Protein AF-A0A5C6T1H7-F1 (afdb_monomer_lite)

Organism: Fusarium oxysporum f. sp. cubense (NCBI:txid61366)

pLDDT: mean 72.17, std 20.38, range [35.38, 97.31]

Foldseek 3Di:
DDDDPDDDDDDPDDPADPQLVVCVVVVHHSPDDDPPDDPDDPDPDDDDPPVQPPVLVVQLVVLVVLLVDVVSLVVVCVVVVHDSVVSNVVSVCSNVVVPDPPVVPVVPPPPPPPPDDPDPDD

InterPro domains:
  IPR060371 TAM12 [PF28428] (52-98)

Sequence (122 aa):
MSSSTQHHQPNRSSGWTEEMRDRQARGKNPYSEESDVSDGEPRRLGPRPVFETHVERERRGEAMYILDNHAALMAHAQATGDSIAGQRLRFMRQLCGFEDKHDDTSTARSKQSRRVSDKISR

Secondary structure (DSSP, 8-state):
-----------SS-S--HHHHHHHHTT--TT--------------SS------HHHHHHHHHHHHHHH-HHHHHHHHHHHT--HHHHHHHHHHHHHT---TTTTSGGGSTTSSS-S-S----

Radius of gyration: 30.32 Å; chains: 1; bounding box: 70×34×102 Å

Structure (mmCIF, N/CA/C/O backbone):
data_AF-A0A5C6T1H7-F1
#
_entry.id   AF-A0A5C6T1H7-F1
#
loop_
_atom_site.group_PDB
_atom_site.id
_atom_site.type_symbol
_atom_site.label_atom_id
_atom_site.label_alt_id
_atom_site.label_comp_id
_atom_site.label_asym_id
_atom_site.label_entity_id
_atom_site.label_seq_id
_atom_site.pdbx_PDB_ins_code
_atom_site.Cartn_x
_atom_site.Cartn_y
_atom_site.Cartn_z
_atom_site.occupancy
_atom_site.B_iso_or_equiv
_atom_site.auth_seq_id
_atom_site.auth_comp_id
_atom_site.auth_asym_id
_atom_site.auth_atom_id
_atom_site.pdbx_PDB_model_num
ATOM 1 N N . MET A 1 1 ? 16.109 -5.128 -61.381 1.00 38.06 1 MET A N 1
ATOM 2 C CA . MET A 1 1 ? 17.115 -4.325 -60.654 1.00 38.06 1 MET A CA 1
ATOM 3 C C . MET A 1 1 ? 17.531 -5.164 -59.462 1.00 38.06 1 MET A C 1
ATOM 5 O O . MET A 1 1 ? 16.820 -5.190 -58.469 1.00 38.06 1 MET A O 1
ATOM 9 N N . SER A 1 2 ? 18.560 -5.987 -59.649 1.00 35.38 2 SER A N 1
ATOM 10 C CA . SER A 1 2 ? 18.944 -7.038 -58.704 1.00 35.38 2 SER A CA 1
ATOM 11 C C . SER A 1 2 ? 20.014 -6.498 -57.762 1.00 35.38 2 SER A C 1
ATOM 13 O O . SER A 1 2 ? 21.045 -6.007 -58.216 1.00 35.38 2 SER A O 1
ATOM 15 N N . SER A 1 3 ? 19.731 -6.537 -56.464 1.00 40.56 3 SER A N 1
ATOM 16 C CA . SER A 1 3 ? 20.588 -6.043 -55.389 1.00 40.56 3 SER A CA 1
ATOM 17 C C . SER A 1 3 ? 21.836 -6.921 -55.270 1.00 40.56 3 SER A C 1
ATOM 19 O O . SER A 1 3 ? 21.750 -8.062 -54.825 1.00 40.56 3 SER A O 1
ATOM 21 N N . SER A 1 4 ? 22.993 -6.403 -55.686 1.00 37.62 4 SER A N 1
ATOM 22 C CA . SER A 1 4 ? 24.284 -7.077 -55.529 1.00 37.62 4 SER A CA 1
ATOM 23 C C . SER A 1 4 ? 24.671 -7.164 -54.053 1.00 37.62 4 SER A C 1
ATOM 25 O O . SER A 1 4 ? 25.120 -6.184 -53.459 1.00 37.62 4 SER A O 1
ATOM 27 N N . THR A 1 5 ? 24.532 -8.349 -53.466 1.00 49.94 5 THR A N 1
ATOM 28 C CA . THR A 1 5 ? 25.138 -8.715 -52.183 1.00 49.94 5 THR A CA 1
ATOM 29 C C . THR A 1 5 ? 26.651 -8.848 -52.370 1.00 49.94 5 THR A C 1
ATOM 31 O O . THR A 1 5 ? 27.146 -9.873 -52.839 1.00 49.94 5 THR A O 1
ATOM 34 N N . GLN A 1 6 ? 27.400 -7.788 -52.053 1.00 45.97 6 GLN A N 1
ATOM 35 C CA . GLN A 1 6 ? 28.861 -7.849 -52.006 1.00 45.97 6 GLN A CA 1
ATOM 36 C C . GLN A 1 6 ? 29.310 -8.589 -50.743 1.00 45.97 6 GLN A C 1
ATOM 38 O O . GLN A 1 6 ? 29.203 -8.078 -49.631 1.00 45.97 6 GLN A O 1
ATOM 43 N N . HIS A 1 7 ? 29.854 -9.787 -50.941 1.00 45.34 7 HIS A N 1
ATOM 44 C CA . HIS A 1 7 ? 30.640 -10.505 -49.947 1.00 45.34 7 HIS A CA 1
ATOM 45 C C . HIS A 1 7 ? 31.958 -9.749 -49.703 1.00 45.34 7 HIS A C 1
ATOM 47 O O . HIS A 1 7 ? 32.830 -9.716 -50.572 1.00 45.34 7 HIS A O 1
ATOM 53 N N . HIS A 1 8 ? 32.095 -9.117 -48.536 1.00 45.66 8 HIS A N 1
ATOM 54 C CA . HIS A 1 8 ? 33.321 -8.434 -48.117 1.00 45.66 8 HIS A CA 1
ATOM 55 C C . HIS A 1 8 ? 34.320 -9.447 -47.537 1.00 45.66 8 HIS A C 1
ATOM 57 O O . HIS A 1 8 ? 34.030 -10.135 -46.559 1.00 45.66 8 HIS A O 1
ATOM 63 N N . GLN A 1 9 ? 35.502 -9.541 -48.151 1.00 49.47 9 GLN A N 1
ATOM 64 C CA . GLN A 1 9 ? 36.636 -10.306 -47.627 1.00 49.47 9 GLN A CA 1
ATOM 65 C C . GLN A 1 9 ? 37.243 -9.609 -46.390 1.00 49.47 9 GLN A C 1
ATOM 67 O O . GLN A 1 9 ? 37.304 -8.377 -46.360 1.00 49.47 9 GLN A O 1
ATOM 72 N N . PRO A 1 10 ? 37.733 -10.356 -45.379 1.00 49.91 10 PRO A N 1
ATOM 73 C CA . PRO A 1 10 ? 38.218 -9.772 -44.134 1.00 49.91 10 PRO A CA 1
ATOM 74 C C . PRO A 1 10 ? 39.654 -9.252 -44.292 1.00 49.91 10 PRO A C 1
ATOM 76 O O . PRO A 1 10 ? 40.613 -10.020 -44.395 1.00 49.91 10 PRO A O 1
ATOM 79 N N . ASN A 1 11 ? 39.807 -7.927 -44.278 1.00 50.81 11 ASN A N 1
ATOM 80 C CA . ASN A 1 11 ? 41.101 -7.276 -44.099 1.00 50.81 11 ASN A CA 1
ATOM 81 C C . ASN A 1 11 ? 41.537 -7.402 -42.627 1.00 50.81 11 ASN A C 1
ATOM 83 O O . ASN A 1 11 ? 40.752 -7.170 -41.708 1.00 50.81 11 ASN A O 1
ATOM 87 N N . ARG A 1 12 ? 42.790 -7.807 -42.411 1.00 53.44 12 ARG A N 1
ATOM 88 C CA . ARG A 1 12 ? 43.391 -8.168 -41.119 1.00 53.44 12 ARG A CA 1
ATOM 89 C C . ARG A 1 12 ? 43.688 -6.943 -40.240 1.00 53.44 12 ARG A C 1
ATOM 91 O O . ARG A 1 12 ? 44.846 -6.657 -39.941 1.00 53.44 12 ARG A O 1
ATOM 98 N N . SER A 1 13 ? 42.654 -6.263 -39.761 1.00 56.81 13 SER A N 1
ATOM 99 C CA . SER A 1 13 ? 42.751 -5.320 -38.643 1.00 56.81 13 SER A CA 1
ATOM 100 C C . SER A 1 13 ? 41.543 -5.485 -37.722 1.00 56.81 13 SER A C 1
ATOM 102 O O . SER A 1 13 ? 40.425 -5.115 -38.056 1.00 56.81 13 SER A O 1
ATOM 104 N N . SER A 1 14 ? 41.806 -6.048 -36.537 1.00 59.00 14 SER A N 1
ATOM 105 C CA . SER A 1 14 ? 40.858 -6.405 -35.466 1.00 59.00 14 SER A CA 1
ATOM 106 C C . SER A 1 14 ? 39.833 -7.479 -35.854 1.00 59.00 14 SER A C 1
ATOM 108 O O . SER A 1 14 ? 38.974 -7.266 -36.696 1.00 59.00 14 SER A O 1
ATOM 110 N N . GLY A 1 15 ? 39.916 -8.656 -35.225 1.00 67.94 15 GLY A N 1
ATOM 111 C CA . GLY A 1 15 ? 39.034 -9.811 -35.460 1.00 67.94 15 GLY A CA 1
ATOM 112 C C . GLY A 1 15 ? 37.591 -9.625 -34.979 1.00 67.94 15 GLY A C 1
ATOM 113 O O . GLY A 1 15 ? 37.023 -10.547 -34.405 1.00 67.94 15 GLY A O 1
ATOM 114 N N . TRP A 1 16 ? 37.025 -8.430 -35.151 1.00 70.88 16 TRP A N 1
ATOM 115 C CA . TRP A 1 16 ? 35.665 -8.077 -34.769 1.00 70.88 16 TRP A CA 1
ATOM 116 C C . TRP A 1 16 ? 34.835 -7.757 -36.001 1.00 70.88 16 TRP A C 1
ATOM 118 O O . TRP A 1 16 ? 35.063 -6.754 -36.678 1.00 70.88 16 TRP A O 1
ATOM 128 N N . THR A 1 17 ? 33.841 -8.602 -36.261 1.00 82.19 17 THR A N 1
ATOM 129 C CA . THR A 1 17 ? 32.840 -8.331 -37.291 1.00 82.19 17 THR A CA 1
ATOM 130 C C . THR A 1 17 ? 31.872 -7.242 -36.816 1.00 82.19 17 THR A C 1
ATOM 132 O O . THR A 1 17 ? 31.711 -6.986 -35.619 1.00 82.19 17 THR A O 1
ATOM 135 N N . GLU A 1 18 ? 31.212 -6.566 -37.755 1.00 81.38 18 GLU A N 1
ATOM 136 C CA . GLU A 1 18 ? 30.178 -5.570 -37.442 1.00 81.38 18 GLU A CA 1
ATOM 137 C C . GLU A 1 18 ? 29.034 -6.181 -36.618 1.00 81.38 18 GLU A C 1
ATOM 139 O O . GLU A 1 18 ? 28.530 -5.572 -35.676 1.00 81.38 18 GLU A O 1
ATOM 144 N N . GLU A 1 19 ? 28.721 -7.444 -36.891 1.00 81.38 19 GLU A N 1
ATOM 145 C CA . GLU A 1 19 ? 27.754 -8.227 -36.136 1.00 81.38 19 GLU A CA 1
ATOM 146 C C . GLU A 1 19 ? 28.192 -8.468 -34.680 1.00 81.38 19 GLU A C 1
ATOM 148 O O . GLU A 1 19 ? 27.392 -8.322 -33.757 1.00 81.38 19 GLU A O 1
ATOM 153 N N . MET A 1 20 ? 29.475 -8.761 -34.437 1.00 88.50 20 MET A N 1
ATOM 154 C CA . MET A 1 20 ? 30.036 -8.899 -33.084 1.00 88.50 20 MET A CA 1
ATOM 155 C C . MET A 1 20 ? 29.913 -7.602 -32.272 1.00 88.50 20 MET A C 1
ATOM 157 O O . MET A 1 20 ? 29.615 -7.645 -31.074 1.00 88.50 20 MET A O 1
ATOM 161 N N . ARG A 1 21 ? 30.096 -6.446 -32.926 1.00 88.38 21 ARG A N 1
ATOM 162 C CA . ARG A 1 21 ? 29.950 -5.120 -32.305 1.00 88.38 21 ARG A CA 1
ATOM 163 C C . ARG A 1 21 ? 28.494 -4.821 -31.942 1.00 88.38 21 ARG A C 1
ATOM 165 O O . ARG A 1 21 ? 28.224 -4.360 -30.834 1.00 88.38 21 ARG A O 1
ATOM 172 N N . ASP A 1 22 ? 27.558 -5.111 -32.844 1.00 85.50 22 ASP A N 1
ATOM 173 C CA . ASP A 1 22 ? 26.122 -4.929 -32.594 1.00 85.50 22 ASP A CA 1
ATOM 174 C C . ASP A 1 22 ? 25.609 -5.867 -31.484 1.00 85.50 22 ASP A C 1
ATOM 176 O O . ASP A 1 22 ? 24.842 -5.456 -30.608 1.00 85.50 22 ASP A O 1
ATOM 180 N N . ARG A 1 23 ? 26.115 -7.107 -31.433 1.00 86.19 23 ARG A N 1
ATOM 181 C CA . ARG A 1 23 ? 25.848 -8.048 -30.332 1.00 86.19 23 ARG A CA 1
ATOM 182 C C . ARG A 1 23 ? 26.288 -7.472 -28.990 1.00 86.19 23 ARG A C 1
ATOM 184 O O . ARG A 1 23 ? 25.482 -7.459 -28.062 1.00 86.19 23 ARG A O 1
ATOM 191 N N . GLN A 1 24 ? 27.501 -6.927 -28.898 1.00 88.12 24 GLN A N 1
ATOM 192 C CA . GLN A 1 24 ? 27.975 -6.277 -27.674 1.00 88.12 24 GLN A CA 1
ATOM 193 C C . GLN A 1 24 ? 27.094 -5.083 -27.274 1.00 88.12 24 GLN A C 1
ATOM 195 O O . GLN A 1 24 ? 26.742 -4.956 -26.102 1.00 88.12 24 GLN A O 1
ATOM 200 N N . ALA A 1 25 ? 26.701 -4.235 -28.231 1.00 87.25 25 ALA A N 1
ATOM 201 C CA . ALA A 1 25 ? 25.832 -3.081 -27.975 1.00 87.25 25 ALA A CA 1
ATOM 202 C C . ALA A 1 25 ? 24.457 -3.491 -27.418 1.00 87.25 25 ALA A C 1
ATOM 204 O O . ALA A 1 25 ? 23.853 -2.762 -26.633 1.00 87.25 25 ALA A O 1
ATOM 205 N N . ARG A 1 26 ? 23.984 -4.688 -27.782 1.00 87.06 26 ARG A N 1
ATOM 206 C CA . ARG A 1 26 ? 22.759 -5.307 -27.251 1.00 87.06 26 ARG A CA 1
ATOM 207 C C . ARG A 1 26 ? 22.984 -6.151 -25.989 1.00 87.06 26 ARG A C 1
ATOM 209 O O . ARG A 1 26 ? 22.048 -6.806 -25.538 1.00 87.06 26 ARG A O 1
ATOM 216 N N . GLY A 1 27 ? 24.199 -6.178 -25.437 1.00 86.50 27 GLY A N 1
ATOM 217 C CA . GLY A 1 27 ? 24.555 -6.983 -24.263 1.00 86.50 27 GLY A CA 1
ATOM 218 C C . GLY A 1 27 ? 24.652 -8.494 -24.524 1.00 86.50 27 GLY A C 1
ATOM 219 O O . GLY A 1 27 ? 24.574 -9.281 -23.585 1.00 86.50 27 GLY A O 1
ATOM 220 N N . LYS A 1 28 ? 24.800 -8.917 -25.786 1.00 83.06 28 LYS A N 1
ATOM 221 C CA . LYS A 1 28 ? 24.978 -10.320 -26.200 1.00 83.06 28 LYS A CA 1
ATOM 222 C C . LYS A 1 28 ? 26.462 -10.671 -26.335 1.00 83.06 28 LYS A C 1
ATOM 224 O O . LYS A 1 28 ? 27.297 -9.800 -26.568 1.00 83.06 28 LYS A O 1
ATOM 229 N N . ASN A 1 29 ? 26.787 -11.960 -26.229 1.00 83.81 29 ASN A N 1
ATOM 230 C CA . ASN A 1 29 ? 28.156 -12.443 -26.407 1.00 83.81 29 ASN A CA 1
ATOM 231 C C . ASN A 1 29 ? 28.610 -12.259 -27.874 1.00 83.81 29 ASN A C 1
ATOM 233 O O . ASN A 1 29 ? 27.992 -12.851 -28.764 1.00 83.81 29 ASN A O 1
ATOM 237 N N . PRO A 1 30 ? 29.682 -11.488 -28.142 1.00 84.25 30 PRO A N 1
ATOM 238 C CA . PRO 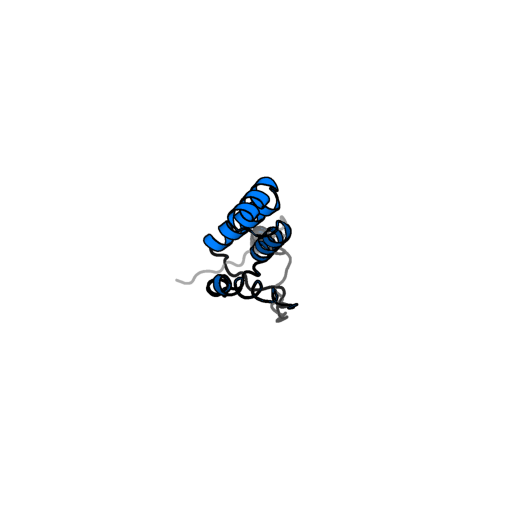A 1 30 ? 30.177 -11.248 -29.496 1.00 84.25 30 PRO A CA 1
ATOM 239 C C . PRO A 1 30 ? 30.544 -12.539 -30.241 1.00 84.25 30 PRO A C 1
ATOM 241 O O . PRO A 1 30 ? 30.189 -12.687 -31.404 1.00 84.25 30 PRO A O 1
ATOM 244 N N . TYR A 1 31 ? 31.172 -13.506 -29.566 1.00 79.31 31 TYR A N 1
ATOM 245 C CA . TYR A 1 31 ? 31.735 -14.718 -30.184 1.00 79.31 31 TYR A CA 1
ATOM 246 C C . TYR A 1 31 ? 30.759 -15.903 -30.269 1.00 79.31 31 TYR A C 1
ATOM 248 O O . TYR A 1 31 ? 31.181 -17.031 -30.500 1.00 79.31 31 TYR A O 1
ATOM 256 N N . SER A 1 32 ? 29.466 -15.689 -30.022 1.00 77.44 32 SER A N 1
ATOM 257 C CA . SER A 1 32 ? 28.490 -16.782 -30.046 1.00 77.44 32 SER A CA 1
ATOM 258 C C . SER A 1 32 ? 28.142 -17.167 -31.486 1.00 77.44 32 SER A C 1
ATOM 260 O O . SER A 1 32 ? 27.418 -16.434 -32.152 1.00 77.44 32 SER A O 1
ATOM 262 N N . GLU A 1 33 ? 28.614 -18.308 -31.975 1.00 62.88 33 GLU A N 1
ATOM 263 C CA . GLU A 1 33 ? 28.083 -18.904 -33.208 1.00 62.88 33 GLU A CA 1
ATOM 264 C C . GLU A 1 33 ? 26.688 -19.460 -32.897 1.00 62.88 33 GLU A C 1
ATOM 266 O O . GLU A 1 33 ? 26.484 -20.092 -31.857 1.00 62.88 33 GLU A O 1
ATOM 271 N N . GLU A 1 34 ? 25.692 -19.114 -33.708 1.00 60.97 34 GLU A N 1
ATOM 272 C CA . GLU A 1 34 ? 24.288 -19.427 -33.448 1.00 60.97 34 GLU A CA 1
ATOM 273 C C . GLU A 1 34 ? 24.036 -20.936 -33.289 1.00 60.97 34 GLU A C 1
ATOM 275 O O . GLU A 1 34 ? 23.862 -21.680 -34.247 1.00 60.97 34 GLU A O 1
ATOM 280 N N . SER A 1 35 ? 23.965 -21.394 -32.041 1.00 48.31 35 SER A N 1
ATOM 281 C CA . SER A 1 35 ? 23.314 -22.649 -31.676 1.00 48.31 35 SER A CA 1
ATOM 282 C C . SER A 1 35 ? 21.915 -22.312 -31.177 1.00 48.31 35 SER A C 1
ATOM 284 O O . SER A 1 35 ? 21.653 -22.174 -29.984 1.00 48.31 35 SER A O 1
ATOM 286 N N . ASP A 1 36 ? 21.011 -22.142 -32.138 1.00 57.12 36 ASP A N 1
ATOM 287 C CA . ASP A 1 36 ? 19.566 -22.136 -31.930 1.00 57.12 36 ASP A CA 1
ATOM 288 C C . ASP A 1 36 ? 19.086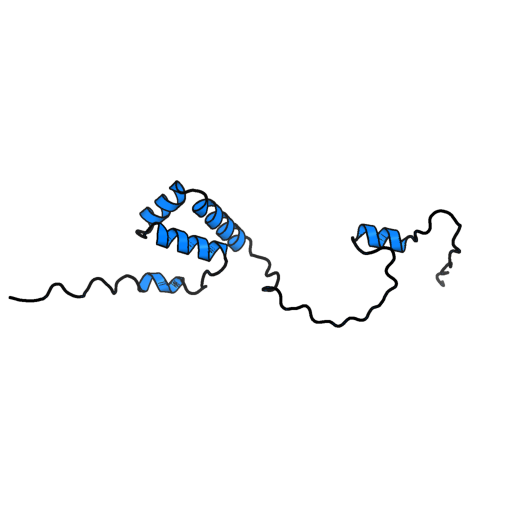 -23.558 -31.590 1.00 57.12 36 ASP A C 1
ATOM 290 O O . ASP A 1 36 ? 18.478 -24.235 -32.409 1.00 57.12 36 ASP A O 1
ATOM 294 N N . VAL A 1 37 ? 19.453 -24.058 -30.405 1.00 54.16 37 VAL A N 1
ATOM 295 C CA . VAL A 1 37 ? 18.849 -25.242 -29.773 1.00 54.16 37 VAL A CA 1
ATOM 296 C C . VAL A 1 37 ? 19.140 -25.242 -28.273 1.00 54.16 37 VAL A C 1
ATOM 298 O O . VAL A 1 37 ? 20.105 -25.822 -27.783 1.00 54.16 37 VAL A O 1
ATOM 301 N N . SER A 1 38 ? 18.236 -24.631 -27.520 1.00 46.56 38 SER A N 1
ATOM 302 C CA . SER A 1 38 ? 17.773 -25.224 -26.268 1.00 46.56 38 SER A CA 1
ATOM 303 C C . SER A 1 38 ? 16.378 -24.684 -25.993 1.00 46.56 38 SER A C 1
ATOM 305 O O . SER A 1 38 ? 16.201 -23.723 -25.245 1.00 46.56 38 SER A O 1
ATOM 307 N N . ASP A 1 39 ? 15.394 -25.348 -26.601 1.00 52.19 39 ASP A N 1
ATOM 308 C CA . ASP A 1 39 ? 14.053 -25.531 -26.045 1.00 52.19 39 ASP A CA 1
ATOM 309 C C . ASP A 1 39 ? 14.193 -26.144 -24.642 1.00 52.19 39 ASP A C 1
ATOM 311 O O . ASP A 1 39 ? 14.166 -27.352 -24.427 1.00 52.19 39 ASP A O 1
ATOM 315 N N . GLY A 1 40 ? 14.526 -25.287 -23.686 1.00 46.28 40 GLY A N 1
ATOM 316 C CA . GLY A 1 40 ? 14.787 -25.635 -22.305 1.00 46.28 40 GLY A CA 1
ATOM 317 C C . GLY A 1 40 ? 13.983 -24.685 -21.454 1.00 46.28 40 GLY A C 1
ATOM 318 O O . GLY A 1 40 ? 14.535 -23.700 -20.972 1.00 46.28 40 GLY A O 1
ATOM 319 N N . GLU A 1 41 ? 12.680 -24.969 -21.370 1.00 48.75 41 GLU A N 1
ATOM 320 C CA . GLU A 1 41 ? 11.720 -24.516 -20.357 1.00 48.75 41 GLU A CA 1
ATOM 321 C C . GLU A 1 41 ? 12.239 -23.377 -19.461 1.00 48.75 41 GLU A C 1
ATOM 323 O O . GLU A 1 41 ? 13.091 -23.621 -18.589 1.00 48.75 41 GLU A O 1
ATOM 328 N N . PRO A 1 42 ? 11.704 -22.143 -19.563 1.00 42.97 42 PRO A N 1
ATOM 329 C CA . PRO A 1 42 ? 11.913 -21.187 -18.500 1.00 42.97 42 PRO A CA 1
ATOM 330 C C . PRO A 1 42 ? 11.227 -21.762 -17.263 1.00 42.97 42 PRO A C 1
ATOM 332 O O . PRO A 1 42 ? 10.006 -21.694 -17.107 1.00 42.97 42 PRO A O 1
ATOM 335 N N . ARG A 1 43 ? 12.050 -22.343 -16.380 1.00 54.97 43 ARG A N 1
ATOM 336 C CA . ARG A 1 43 ? 11.759 -22.583 -14.967 1.00 54.97 43 ARG A CA 1
ATOM 337 C C . ARG A 1 43 ? 10.795 -21.491 -14.526 1.00 54.97 43 ARG A C 1
ATOM 339 O O . ARG A 1 43 ? 11.136 -20.315 -14.640 1.00 54.97 43 ARG A O 1
ATOM 346 N N . ARG A 1 44 ? 9.592 -21.861 -14.079 1.00 55.22 44 ARG A N 1
ATOM 347 C CA . ARG A 1 44 ? 8.599 -20.914 -13.554 1.00 55.22 44 ARG A CA 1
ATOM 348 C C . ARG A 1 44 ? 9.130 -20.258 -12.277 1.00 55.22 44 ARG A C 1
ATOM 350 O O . ARG A 1 44 ? 8.739 -20.612 -11.171 1.00 55.22 44 ARG A O 1
ATOM 357 N N . LEU A 1 45 ? 10.054 -19.323 -12.433 1.00 56.62 45 LEU A N 1
ATOM 358 C CA . LEU A 1 45 ? 10.543 -18.441 -11.394 1.00 56.62 45 LEU A CA 1
ATOM 359 C C . LEU A 1 45 ? 9.710 -17.167 -11.485 1.00 56.62 45 LEU A C 1
ATOM 361 O O . LEU A 1 45 ? 10.013 -16.253 -12.243 1.00 56.62 45 LEU A O 1
ATOM 365 N N . GLY A 1 46 ? 8.633 -17.152 -10.707 1.00 58.00 46 GLY A N 1
ATOM 366 C CA . GLY A 1 46 ? 7.877 -15.945 -10.403 1.00 58.00 46 GLY A CA 1
ATOM 367 C C . GLY A 1 46 ? 6.616 -15.728 -11.247 1.00 58.00 46 GLY A C 1
ATOM 368 O O . GLY A 1 46 ? 6.499 -16.233 -12.368 1.00 58.00 46 GLY A O 1
ATOM 369 N N . PRO A 1 47 ? 5.637 -14.979 -10.703 1.00 59.53 47 PRO A N 1
ATOM 370 C CA . PRO A 1 47 ? 4.522 -14.472 -11.488 1.00 59.53 47 PRO A CA 1
ATOM 371 C C . PRO A 1 47 ? 5.074 -13.694 -12.685 1.00 59.53 47 PRO A C 1
ATOM 373 O O . PRO A 1 47 ? 6.123 -13.059 -12.583 1.00 59.53 47 PRO A O 1
ATOM 376 N N . ARG A 1 48 ? 4.364 -13.750 -13.818 1.00 55.69 48 ARG A N 1
ATOM 377 C CA . ARG A 1 48 ? 4.643 -12.950 -15.024 1.00 55.69 48 ARG A CA 1
ATOM 378 C C . ARG A 1 48 ? 5.004 -11.506 -14.629 1.00 55.69 48 ARG A C 1
ATOM 380 O O . ARG A 1 48 ? 4.488 -11.052 -13.608 1.00 55.69 48 ARG A O 1
ATOM 387 N N . PRO A 1 49 ? 5.784 -10.753 -15.429 1.00 55.28 49 PRO A N 1
ATOM 388 C CA . PRO A 1 49 ? 5.833 -9.301 -15.303 1.00 55.28 49 PRO A CA 1
ATOM 389 C C . PRO A 1 49 ? 4.435 -8.762 -15.632 1.00 55.28 49 PRO A C 1
ATOM 391 O O . PRO A 1 49 ? 4.140 -8.330 -16.743 1.00 55.28 49 PRO A O 1
ATOM 394 N N . VAL A 1 50 ? 3.520 -8.886 -14.675 1.00 60.03 50 VAL A N 1
ATOM 395 C CA . VAL A 1 50 ? 2.296 -8.120 -14.625 1.00 60.03 50 VAL A CA 1
ATOM 396 C C . VAL A 1 50 ? 2.836 -6.720 -14.452 1.00 60.03 50 VAL A C 1
ATOM 398 O O . VAL A 1 50 ? 3.457 -6.426 -13.431 1.00 60.03 50 VAL A O 1
ATOM 401 N N . PHE A 1 51 ? 2.732 -5.909 -15.502 1.00 58.53 51 PHE A N 1
ATOM 402 C CA . PHE A 1 51 ? 2.953 -4.483 -15.370 1.00 58.53 51 PHE A CA 1
ATOM 403 C C . PHE A 1 51 ? 2.095 -4.035 -14.198 1.00 58.53 51 PHE A C 1
ATOM 405 O O . PHE A 1 51 ? 0.870 -4.024 -14.292 1.00 58.53 51 PHE A O 1
ATOM 412 N N . GLU A 1 52 ? 2.754 -3.763 -13.077 1.00 71.75 52 GLU A N 1
ATOM 413 C CA . GLU A 1 52 ? 2.109 -3.185 -11.921 1.00 71.75 52 GLU A CA 1
ATOM 414 C C . GLU A 1 52 ? 1.462 -1.891 -12.401 1.00 71.75 52 GLU A C 1
ATOM 416 O O . GLU A 1 52 ? 2.121 -1.031 -13.011 1.00 71.75 52 GLU A O 1
ATOM 421 N N . THR A 1 53 ? 0.154 -1.787 -12.191 1.00 86.31 53 THR A N 1
ATOM 422 C CA . THR A 1 53 ? -0.568 -0.563 -12.515 1.00 86.31 53 THR A CA 1
ATOM 423 C C . THR A 1 53 ? 0.029 0.587 -11.705 1.00 86.31 53 THR A C 1
ATOM 425 O O . THR A 1 53 ? 0.589 0.387 -10.628 1.00 86.31 53 THR A O 1
ATOM 428 N N . HIS A 1 54 ? -0.077 1.819 -12.205 1.00 85.44 54 HIS A N 1
ATOM 429 C CA . HIS A 1 54 ? 0.409 2.991 -11.467 1.00 85.44 54 HIS A CA 1
ATOM 430 C C . HIS A 1 54 ? -0.117 3.020 -10.023 1.00 85.44 54 HIS A C 1
ATOM 432 O O . HIS A 1 54 ? 0.639 3.260 -9.090 1.00 85.44 54 HIS A O 1
ATOM 438 N N . VAL A 1 55 ? -1.394 2.674 -9.857 1.00 87.25 55 VAL A N 1
ATOM 439 C CA . VAL A 1 55 ? -2.086 2.623 -8.567 1.00 87.25 55 VAL A CA 1
ATOM 440 C C . VAL A 1 55 ? -1.485 1.572 -7.634 1.00 87.25 55 VAL A C 1
ATOM 442 O O . VAL A 1 55 ? -1.297 1.838 -6.451 1.00 87.25 55 VAL A O 1
ATOM 445 N N . GLU A 1 56 ? -1.170 0.378 -8.138 1.00 86.81 56 GLU A N 1
ATOM 446 C CA . GLU A 1 56 ? -0.525 -0.666 -7.331 1.00 86.81 56 GLU A CA 1
ATOM 447 C C . GLU A 1 56 ? 0.880 -0.231 -6.889 1.00 86.81 56 GLU A C 1
ATOM 449 O O . GLU A 1 56 ? 1.228 -0.403 -5.720 1.00 86.81 56 GLU A O 1
ATOM 454 N N . ARG A 1 57 ? 1.634 0.439 -7.774 1.00 87.38 57 ARG A N 1
ATOM 455 C CA . ARG A 1 57 ? 2.968 0.972 -7.454 1.00 87.38 57 ARG A CA 1
ATOM 456 C C . ARG A 1 57 ? 2.913 2.047 -6.378 1.00 87.38 57 ARG A C 1
ATOM 458 O O . ARG A 1 57 ? 3.713 2.014 -5.445 1.00 87.38 57 ARG A O 1
ATOM 465 N N . GLU A 1 58 ? 1.979 2.989 -6.491 1.00 91.69 58 GLU A N 1
ATOM 466 C CA . GLU A 1 58 ? 1.767 4.022 -5.471 1.00 91.69 58 GLU A CA 1
ATOM 467 C C . GLU A 1 58 ? 1.369 3.399 -4.135 1.00 91.69 58 GLU A C 1
ATOM 469 O O . GLU A 1 58 ? 1.957 3.719 -3.104 1.00 91.69 58 GLU A O 1
ATOM 474 N N . ARG A 1 59 ? 0.447 2.432 -4.164 1.00 91.19 59 ARG A N 1
ATOM 475 C CA . ARG A 1 59 ? 0.012 1.686 -2.980 1.00 91.19 59 ARG A CA 1
ATOM 476 C C . ARG A 1 59 ? 1.181 0.953 -2.312 1.00 91.19 59 ARG A C 1
ATOM 478 O O . ARG A 1 59 ? 1.277 0.928 -1.083 1.00 91.19 59 ARG A O 1
ATOM 485 N N . ARG A 1 60 ? 2.077 0.347 -3.093 1.00 91.12 60 ARG A N 1
ATOM 486 C CA . ARG A 1 60 ? 3.278 -0.320 -2.577 1.00 91.12 60 ARG A CA 1
ATOM 487 C C . ARG A 1 60 ? 4.273 0.683 -1.984 1.00 91.12 60 ARG A C 1
ATOM 489 O O . ARG A 1 60 ? 4.832 0.418 -0.921 1.00 91.12 60 ARG A O 1
ATOM 496 N N . GLY A 1 61 ? 4.460 1.829 -2.638 1.00 94.25 61 GLY A N 1
ATOM 497 C CA . GLY A 1 61 ? 5.307 2.919 -2.146 1.00 94.25 61 GLY A CA 1
ATOM 498 C C . GLY A 1 61 ? 4.806 3.506 -0.824 1.00 94.25 61 GLY A C 1
ATOM 499 O O . GLY A 1 61 ? 5.592 3.698 0.101 1.00 94.25 61 GLY A O 1
ATOM 500 N N . GLU A 1 62 ? 3.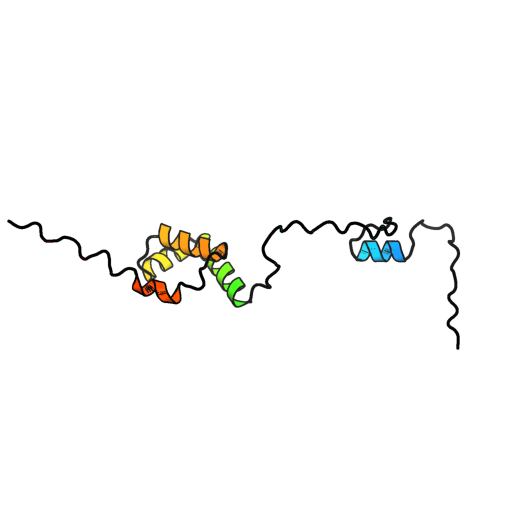494 3.705 -0.696 1.00 94.25 62 GLU A N 1
ATOM 501 C CA . GLU A 1 62 ? 2.856 4.132 0.552 1.00 94.25 62 GLU A CA 1
ATOM 502 C C . GLU A 1 62 ? 3.083 3.108 1.673 1.00 94.25 62 GLU A C 1
ATOM 504 O O . GLU A 1 62 ? 3.509 3.470 2.769 1.00 94.25 62 GLU A O 1
ATOM 509 N N . ALA A 1 63 ? 2.866 1.817 1.391 1.00 96.19 63 ALA A N 1
ATOM 510 C CA . ALA A 1 63 ? 3.094 0.757 2.371 1.00 96.19 63 ALA A CA 1
ATOM 511 C C . ALA A 1 63 ? 4.547 0.731 2.865 1.00 96.19 63 ALA A C 1
ATOM 513 O O . ALA A 1 63 ? 4.785 0.584 4.062 1.00 96.19 63 ALA A O 1
ATOM 514 N N . MET A 1 64 ? 5.513 0.911 1.960 1.00 95.94 64 MET A N 1
ATOM 515 C CA . MET A 1 64 ? 6.931 0.994 2.310 1.00 95.94 64 MET A CA 1
ATOM 516 C C . MET A 1 64 ? 7.214 2.200 3.213 1.00 95.94 64 MET A C 1
ATOM 518 O O . MET A 1 64 ? 7.795 2.039 4.283 1.00 95.94 64 MET A O 1
ATOM 522 N N . TYR A 1 65 ? 6.712 3.381 2.840 1.00 97.19 65 TYR A N 1
ATOM 523 C CA . TYR A 1 65 ? 6.865 4.596 3.640 1.00 97.19 65 TYR A CA 1
ATOM 524 C C . TYR A 1 65 ? 6.303 4.439 5.060 1.00 97.19 65 TYR A C 1
ATOM 526 O O . TYR A 1 65 ? 6.940 4.837 6.037 1.00 97.19 65 TYR A O 1
ATOM 534 N N . ILE A 1 66 ? 5.121 3.834 5.194 1.00 96.81 66 ILE A N 1
ATOM 535 C CA . ILE A 1 66 ? 4.480 3.653 6.500 1.00 96.81 66 ILE A CA 1
ATOM 536 C C . ILE A 1 66 ? 5.221 2.615 7.351 1.00 96.81 66 ILE A C 1
ATOM 538 O O . ILE A 1 66 ? 5.309 2.772 8.568 1.00 96.81 66 ILE A O 1
ATOM 542 N N . LEU A 1 67 ? 5.776 1.565 6.739 1.00 96.25 67 LEU A N 1
ATOM 543 C CA . LEU A 1 67 ? 6.579 0.572 7.455 1.00 96.25 67 LEU A CA 1
ATOM 544 C C . LEU A 1 67 ? 7.913 1.142 7.957 1.00 96.25 67 LEU A C 1
ATOM 546 O O . LEU A 1 67 ? 8.345 0.758 9.046 1.00 96.25 67 LEU A O 1
ATOM 550 N N . ASP A 1 68 ? 8.521 2.063 7.208 1.00 97.31 68 ASP A N 1
ATOM 551 C CA . ASP A 1 68 ? 9.780 2.719 7.580 1.00 97.31 68 ASP A CA 1
ATOM 552 C C . ASP A 1 68 ? 9.576 3.837 8.622 1.00 97.31 68 ASP A C 1
ATOM 554 O O . ASP A 1 68 ? 10.477 4.129 9.413 1.00 97.31 68 ASP A O 1
ATOM 558 N N . ASN A 1 69 ? 8.386 4.452 8.669 1.00 97.31 69 ASN A N 1
ATOM 559 C CA . ASN A 1 69 ? 8.065 5.538 9.595 1.00 97.31 69 ASN A CA 1
ATOM 560 C C . ASN A 1 69 ? 7.074 5.118 10.695 1.00 97.31 69 ASN A C 1
ATOM 562 O O . ASN A 1 69 ? 5.854 5.104 10.515 1.00 97.31 69 ASN A O 1
ATOM 566 N N . HIS A 1 70 ? 7.596 4.904 11.904 1.00 95.00 70 HIS A N 1
ATOM 567 C CA . HIS A 1 70 ? 6.793 4.544 13.075 1.00 95.00 70 HIS A CA 1
ATOM 568 C C . HIS A 1 70 ? 5.688 5.553 13.430 1.00 95.00 70 HIS A C 1
ATOM 570 O O . HIS A 1 70 ? 4.625 5.136 13.890 1.00 95.00 70 HIS A O 1
ATOM 576 N N . ALA A 1 71 ? 5.900 6.858 13.229 1.00 96.62 71 ALA A N 1
ATOM 577 C CA . ALA A 1 71 ? 4.879 7.865 13.526 1.00 96.62 71 ALA A CA 1
ATOM 578 C C . ALA A 1 71 ? 3.692 7.754 12.558 1.00 96.62 71 ALA A C 1
ATOM 580 O O . ALA A 1 71 ? 2.539 7.790 12.989 1.00 96.62 71 ALA A O 1
ATOM 581 N N . ALA A 1 72 ? 3.975 7.536 11.269 1.00 96.88 72 ALA A N 1
ATOM 582 C CA . ALA A 1 72 ? 2.946 7.278 10.266 1.00 96.88 72 ALA A CA 1
ATOM 583 C C . ALA A 1 72 ? 2.179 5.985 10.591 1.00 96.88 72 ALA A C 1
ATOM 585 O O . ALA A 1 72 ? 0.948 5.984 10.623 1.00 96.88 72 ALA A O 1
ATOM 586 N N . LEU A 1 73 ? 2.890 4.905 10.934 1.00 96.81 73 LEU A N 1
ATOM 587 C CA . LEU A 1 73 ? 2.270 3.633 11.313 1.00 96.81 73 LEU A CA 1
ATOM 588 C C . LEU A 1 73 ? 1.326 3.773 12.516 1.00 96.81 73 LEU A C 1
ATOM 590 O O . LEU A 1 73 ? 0.214 3.241 12.497 1.00 96.81 73 LEU A O 1
ATOM 594 N N . MET A 1 74 ? 1.751 4.502 13.552 1.00 96.25 74 MET A N 1
ATOM 595 C CA . MET A 1 74 ? 0.926 4.763 14.735 1.00 96.25 74 MET A CA 1
ATOM 596 C C . MET A 1 74 ? -0.299 5.617 14.410 1.00 96.25 74 MET A C 1
ATOM 598 O O . MET A 1 74 ? -1.383 5.305 14.900 1.00 96.25 74 MET A O 1
ATOM 602 N N . ALA A 1 75 ? -0.164 6.638 13.558 1.00 96.56 75 ALA A N 1
ATOM 603 C CA . ALA A 1 75 ? -1.299 7.445 13.112 1.00 96.56 75 ALA A CA 1
ATOM 604 C C . ALA A 1 75 ? -2.356 6.583 12.398 1.00 96.56 75 ALA A C 1
ATOM 606 O O . ALA A 1 75 ? -3.547 6.700 12.690 1.00 96.56 75 ALA A O 1
ATOM 607 N N . HIS A 1 76 ? -1.930 5.650 11.537 1.00 96.12 76 HIS A N 1
ATOM 608 C CA . HIS A 1 76 ? -2.840 4.698 10.892 1.00 96.12 76 HIS A CA 1
ATOM 609 C C . HIS A 1 76 ? -3.499 3.734 11.885 1.00 96.12 76 HIS A C 1
ATOM 611 O O . HIS A 1 76 ? -4.704 3.499 11.787 1.00 96.12 76 HIS A O 1
ATOM 617 N N . ALA A 1 77 ? -2.744 3.208 12.853 1.00 96.00 77 ALA A N 1
ATOM 618 C CA . ALA A 1 77 ? -3.286 2.341 13.901 1.00 96.00 77 ALA A CA 1
ATOM 619 C C . ALA A 1 77 ? -4.345 3.077 14.747 1.00 96.00 77 ALA A C 1
ATOM 621 O O . ALA A 1 77 ? -5.430 2.553 14.989 1.00 96.00 77 ALA A O 1
ATOM 622 N N . GLN A 1 78 ? -4.076 4.332 15.120 1.00 95.06 78 GLN A N 1
ATOM 623 C CA . GLN A 1 78 ? -5.021 5.168 15.867 1.00 95.06 78 GLN A CA 1
ATOM 624 C C . GLN A 1 78 ? -6.278 5.504 15.058 1.00 95.06 78 GLN A C 1
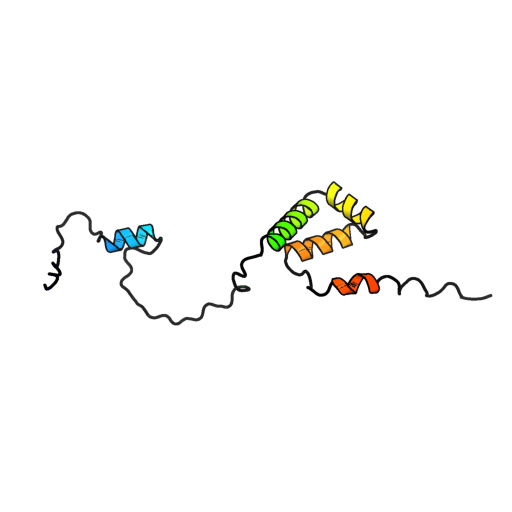ATOM 626 O O . GLN A 1 78 ? -7.382 5.412 15.590 1.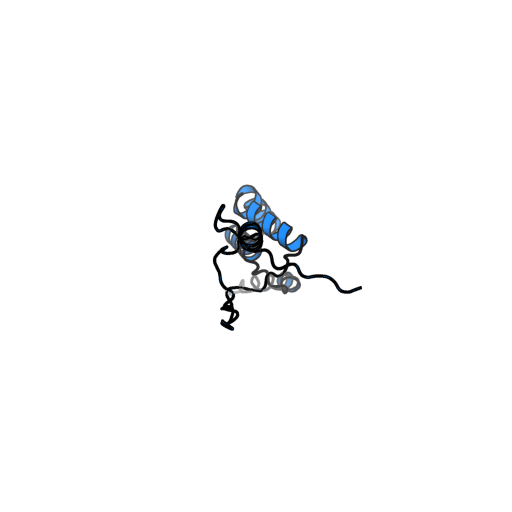00 95.06 78 GLN A O 1
ATOM 631 N N . ALA A 1 79 ? -6.129 5.859 13.780 1.00 94.88 79 ALA A N 1
ATOM 632 C CA . ALA A 1 79 ? -7.255 6.212 12.918 1.00 94.88 79 ALA A CA 1
ATOM 633 C C . ALA A 1 79 ? -8.181 5.017 12.627 1.00 94.88 79 ALA A C 1
ATOM 635 O O . ALA A 1 79 ? -9.395 5.183 12.523 1.00 94.88 79 ALA A O 1
ATOM 636 N N . THR A 1 80 ? -7.619 3.812 12.496 1.00 92.19 80 THR A N 1
ATOM 637 C CA . THR A 1 80 ? -8.375 2.578 12.207 1.00 92.19 80 THR A CA 1
ATOM 638 C C . THR A 1 80 ? -8.854 1.846 13.460 1.00 92.19 80 THR A C 1
ATOM 640 O O . THR A 1 80 ? -9.755 1.011 13.372 1.00 92.19 80 THR A O 1
ATOM 643 N N . GLY A 1 81 ? -8.284 2.160 14.625 1.00 93.06 81 GLY A N 1
ATOM 644 C CA . GLY A 1 81 ? -8.542 1.442 15.871 1.00 93.06 81 GLY A CA 1
ATOM 645 C C . GLY A 1 81 ? -7.946 0.032 15.897 1.00 93.06 81 GLY A C 1
ATOM 646 O O . GLY A 1 81 ? -8.447 -0.815 16.638 1.00 93.06 81 GLY A O 1
ATOM 647 N N . ASP A 1 82 ? -6.916 -0.235 15.089 1.00 92.31 82 ASP A N 1
ATOM 648 C CA . ASP A 1 82 ? -6.179 -1.502 15.094 1.00 92.31 82 ASP A CA 1
ATOM 649 C C . ASP A 1 82 ? -4.930 -1.413 15.989 1.00 92.31 82 ASP A C 1
ATOM 651 O O . ASP A 1 82 ? -4.431 -0.343 16.345 1.00 92.31 82 ASP A O 1
ATOM 655 N N . SER A 1 83 ? -4.401 -2.570 16.369 1.00 96.69 83 SER A N 1
ATOM 656 C CA . SER A 1 83 ? -3.097 -2.677 17.009 1.00 96.69 83 SER A CA 1
ATOM 657 C C . SER A 1 83 ? -1.976 -2.281 16.040 1.00 96.69 83 SER A C 1
ATOM 659 O O . SER A 1 83 ? -2.049 -2.525 14.837 1.00 96.69 83 SER A O 1
ATOM 661 N N . ILE A 1 84 ? -0.874 -1.745 16.572 1.00 95.31 84 ILE A N 1
ATOM 662 C CA . ILE A 1 84 ? 0.316 -1.406 15.770 1.00 95.31 84 ILE A CA 1
ATOM 663 C C . ILE A 1 84 ? 0.840 -2.640 15.011 1.00 95.31 84 ILE A C 1
ATOM 665 O O . ILE A 1 84 ? 1.250 -2.536 13.856 1.00 95.31 84 ILE A O 1
ATOM 669 N N . ALA A 1 85 ? 0.797 -3.820 15.638 1.00 95.94 85 ALA A N 1
ATOM 670 C CA . ALA A 1 85 ? 1.187 -5.075 14.999 1.00 95.94 85 ALA A CA 1
ATOM 671 C C . ALA A 1 85 ? 0.237 -5.468 13.851 1.00 95.94 85 ALA A C 1
ATOM 673 O O . ALA A 1 85 ? 0.713 -5.888 12.796 1.00 95.94 85 ALA A O 1
ATOM 674 N N . GLY A 1 86 ? -1.077 -5.283 14.027 1.00 94.81 86 GLY A N 1
ATOM 675 C CA . GLY A 1 86 ? -2.088 -5.514 12.989 1.00 94.81 86 GLY A CA 1
ATOM 676 C C . GLY A 1 86 ? -1.896 -4.596 11.784 1.00 94.81 86 GLY A C 1
ATOM 677 O O . GLY A 1 86 ? -1.787 -5.069 10.650 1.00 94.81 86 GLY A O 1
ATOM 678 N N . GLN A 1 87 ? -1.691 -3.300 12.032 1.00 95.50 87 GLN A N 1
ATOM 679 C CA . GLN A 1 87 ? -1.433 -2.330 10.970 1.00 95.50 87 GLN A CA 1
ATOM 680 C C . GLN A 1 87 ? -0.124 -2.624 10.220 1.00 95.50 87 GLN A C 1
ATOM 682 O O . GLN A 1 87 ? -0.066 -2.515 8.993 1.00 95.50 87 GLN A O 1
ATOM 687 N N . ARG A 1 88 ? 0.923 -3.052 10.938 1.00 95.88 88 ARG A N 1
ATOM 688 C CA . ARG A 1 88 ? 2.197 -3.465 10.333 1.00 95.88 88 ARG A CA 1
ATOM 689 C C . ARG A 1 88 ? 2.019 -4.690 9.440 1.00 95.88 88 ARG A C 1
ATOM 691 O O . ARG A 1 88 ? 2.559 -4.716 8.339 1.00 95.88 88 ARG A O 1
ATOM 698 N N . LEU A 1 89 ? 1.250 -5.684 9.890 1.00 95.31 89 LEU A N 1
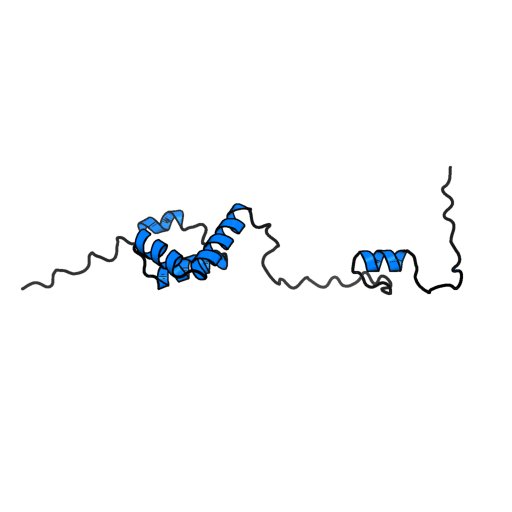ATOM 699 C CA . LEU A 1 89 ? 0.938 -6.869 9.091 1.00 95.31 89 LEU A CA 1
ATOM 700 C C . LEU A 1 89 ? 0.173 -6.489 7.820 1.00 95.31 89 LEU A C 1
ATOM 702 O O . LEU A 1 89 ? 0.518 -6.971 6.744 1.00 95.31 89 LEU A O 1
ATOM 706 N N . ARG A 1 90 ? -0.816 -5.597 7.925 1.00 94.00 90 ARG A N 1
ATOM 707 C CA . ARG A 1 90 ? -1.579 -5.102 6.774 1.00 94.00 90 ARG A CA 1
ATOM 708 C C . ARG A 1 90 ? -0.670 -4.468 5.721 1.00 94.00 90 ARG A C 1
ATOM 710 O O . ARG A 1 90 ? -0.662 -4.917 4.582 1.00 94.00 90 ARG A O 1
ATOM 717 N N . PHE A 1 91 ? 0.160 -3.494 6.098 1.00 95.06 91 PHE A N 1
ATOM 718 C CA . PHE A 1 91 ? 1.068 -2.861 5.132 1.00 95.06 91 PHE A CA 1
ATOM 719 C C . PHE A 1 91 ? 2.151 -3.812 4.611 1.00 95.06 91 PHE A C 1
ATOM 721 O O . PHE A 1 91 ? 2.567 -3.699 3.462 1.00 95.06 91 PHE A O 1
ATOM 728 N N . MET A 1 92 ? 2.579 -4.795 5.404 1.00 94.62 92 MET A N 1
ATOM 729 C CA . MET A 1 92 ? 3.500 -5.830 4.931 1.00 94.62 92 MET A CA 1
ATOM 730 C C . MET A 1 92 ? 2.850 -6.725 3.866 1.00 94.62 92 MET A C 1
ATOM 732 O O . MET A 1 92 ? 3.481 -7.025 2.854 1.00 94.62 92 MET A O 1
ATOM 736 N N . ARG A 1 93 ? 1.574 -7.099 4.038 1.00 92.50 93 ARG A N 1
ATOM 737 C CA . ARG A 1 93 ? 0.802 -7.817 3.009 1.00 92.50 93 ARG A CA 1
ATOM 738 C C . ARG A 1 93 ? 0.648 -6.975 1.740 1.00 92.50 93 ARG A C 1
ATOM 740 O O . ARG A 1 93 ? 0.889 -7.499 0.652 1.00 92.50 93 ARG A O 1
ATOM 747 N N . GLN A 1 94 ? 0.373 -5.679 1.889 1.00 91.06 94 GLN A N 1
ATOM 748 C CA . GLN A 1 94 ? 0.338 -4.691 0.805 1.00 91.06 94 GLN A CA 1
ATOM 749 C C . GLN A 1 94 ? 1.655 -4.599 0.033 1.00 91.06 94 GLN A C 1
ATOM 751 O O . GLN A 1 94 ? 1.656 -4.674 -1.196 1.00 91.06 94 GLN A O 1
ATOM 756 N N . LEU A 1 95 ? 2.786 -4.529 0.735 1.00 91.69 95 LEU A N 1
ATOM 757 C CA . LEU A 1 95 ? 4.119 -4.496 0.131 1.00 91.69 95 LEU A CA 1
ATOM 758 C C . LEU A 1 95 ? 4.414 -5.777 -0.670 1.00 91.69 95 LEU A C 1
ATOM 760 O O . LEU A 1 95 ? 4.885 -5.715 -1.810 1.00 91.69 95 LEU A O 1
ATOM 764 N N . CYS A 1 96 ? 4.081 -6.938 -0.100 1.00 89.75 96 CYS A N 1
ATOM 765 C CA . CYS A 1 96 ? 4.300 -8.246 -0.718 1.00 89.75 96 CYS A CA 1
ATOM 766 C C . CYS A 1 96 ? 3.295 -8.596 -1.831 1.00 89.75 96 CYS A C 1
ATOM 768 O O . CYS A 1 96 ? 3.501 -9.580 -2.537 1.00 89.75 96 CYS A O 1
ATOM 770 N N . GLY A 1 97 ? 2.231 -7.807 -2.017 1.00 85.88 97 GLY A N 1
ATOM 771 C CA . GLY A 1 97 ? 1.181 -8.092 -3.001 1.00 85.88 97 GLY A CA 1
ATOM 772 C C . GLY A 1 97 ? 0.214 -9.206 -2.579 1.00 85.88 97 GLY A C 1
ATOM 773 O O . GLY A 1 97 ? -0.422 -9.810 -3.437 1.00 85.88 97 GLY A O 1
ATOM 774 N N . PHE A 1 98 ? 0.092 -9.473 -1.273 1.00 84.06 98 PHE A N 1
ATOM 775 C CA . PHE A 1 98 ? -0.887 -10.402 -0.685 1.00 84.06 98 PHE A CA 1
ATOM 776 C C . PHE A 1 98 ? -2.187 -9.706 -0.257 1.00 84.06 98 PHE A C 1
ATOM 778 O O . PHE A 1 98 ? -2.886 -10.187 0.641 1.00 84.06 98 PHE A O 1
ATOM 785 N N . GLU A 1 99 ? -2.483 -8.550 -0.849 1.00 75.50 99 GLU A N 1
ATOM 786 C CA . GLU A 1 99 ? -3.782 -7.904 -0.692 1.00 75.50 99 GLU A CA 1
ATOM 787 C C . GLU A 1 99 ? -4.792 -8.767 -1.432 1.00 75.50 99 GLU A C 1
ATOM 789 O O . GLU A 1 99 ? -4.812 -8.825 -2.666 1.00 75.50 99 GLU A O 1
ATOM 794 N N . ASP A 1 100 ? -5.604 -9.491 -0.670 1.00 58.72 100 ASP A N 1
ATOM 795 C CA . ASP A 1 100 ? -6.710 -10.216 -1.252 1.00 58.72 100 ASP A CA 1
ATOM 796 C C . ASP A 1 100 ? -7.643 -9.165 -1.854 1.00 58.72 100 ASP A C 1
ATOM 798 O O . ASP A 1 100 ? -8.139 -8.280 -1.157 1.00 58.72 100 ASP A O 1
ATOM 802 N N . LYS A 1 101 ? -7.963 -9.281 -3.146 1.00 54.50 101 LYS A N 1
ATOM 803 C CA . LYS A 1 101 ? -9.016 -8.480 -3.806 1.00 54.50 101 LYS A CA 1
ATOM 804 C C . LYS A 1 101 ? -10.424 -8.714 -3.199 1.00 54.50 101 LYS A C 1
ATOM 806 O O . LYS A 1 101 ? -11.426 -8.429 -3.841 1.00 54.50 101 LYS A O 1
ATOM 811 N N . HIS A 1 102 ? -10.506 -9.272 -1.989 1.00 40.34 102 HIS A N 1
ATOM 812 C CA . HIS A 1 102 ? -11.694 -9.659 -1.237 1.00 40.34 102 HIS A CA 1
ATOM 813 C C . HIS A 1 102 ? -11.966 -8.788 0.005 1.00 40.34 102 HIS A C 1
ATOM 815 O O . HIS A 1 102 ? -12.978 -9.000 0.682 1.00 40.34 102 HIS A O 1
ATOM 821 N N . ASP A 1 103 ? -11.132 -7.786 0.296 1.00 47.66 103 ASP A N 1
ATOM 822 C CA . ASP A 1 103 ? -11.295 -6.935 1.484 1.00 47.66 103 ASP A CA 1
ATOM 823 C C . ASP A 1 103 ? -12.387 -5.849 1.380 1.00 47.66 103 ASP A C 1
ATOM 825 O O . ASP A 1 103 ? -12.628 -5.135 2.349 1.00 47.66 103 ASP A O 1
ATOM 829 N N . ASP A 1 104 ? -13.164 -5.788 0.292 1.00 47.97 104 ASP A N 1
ATOM 830 C CA . ASP A 1 104 ? -14.428 -5.024 0.286 1.00 47.97 104 ASP A CA 1
ATOM 831 C C . ASP A 1 104 ? -15.510 -5.667 1.184 1.00 47.97 104 ASP A C 1
ATOM 833 O O . ASP A 1 104 ? -16.525 -5.048 1.504 1.00 47.97 104 ASP A O 1
ATOM 837 N N . THR A 1 105 ? -15.302 -6.910 1.642 1.00 46.75 105 THR A N 1
ATOM 838 C CA . THR A 1 105 ? -16.260 -7.638 2.499 1.00 46.75 105 THR A CA 1
ATOM 839 C C . THR A 1 105 ? -15.846 -7.730 3.973 1.00 46.75 105 THR A C 1
ATOM 841 O O . THR A 1 105 ? -16.660 -8.094 4.829 1.00 46.75 105 THR A O 1
ATOM 844 N N . SER A 1 106 ? -14.604 -7.380 4.325 1.00 48.03 106 SER A N 1
ATOM 845 C CA . SER A 1 106 ? -14.049 -7.641 5.661 1.00 48.03 106 SER A CA 1
ATOM 846 C C . SER A 1 106 ? -14.409 -6.587 6.719 1.00 48.03 106 SER A C 1
ATOM 848 O O . SER A 1 106 ? -14.323 -6.878 7.916 1.00 48.03 106 SER A O 1
ATOM 850 N N . THR A 1 107 ? -14.981 -5.434 6.338 1.00 48.31 107 THR A N 1
ATOM 851 C CA . THR A 1 107 ? -15.583 -4.487 7.307 1.00 48.31 107 THR A CA 1
ATOM 852 C C . THR A 1 107 ? -16.824 -5.064 8.017 1.00 48.31 107 THR A C 1
ATOM 854 O O . THR A 1 107 ? -17.263 -4.532 9.038 1.00 48.31 107 THR A O 1
ATOM 857 N N . ALA A 1 108 ? -17.374 -6.195 7.552 1.00 45.28 108 ALA A N 1
ATOM 858 C CA . ALA A 1 108 ? -18.512 -6.859 8.192 1.00 45.28 108 ALA A CA 1
ATOM 859 C C . ALA A 1 108 ? -18.133 -7.837 9.327 1.00 45.28 108 ALA A C 1
ATOM 861 O O . ALA A 1 108 ? -18.997 -8.202 10.127 1.00 45.28 108 ALA A O 1
ATOM 862 N N . ARG A 1 109 ? -16.865 -8.269 9.450 1.00 49.88 109 ARG A N 1
ATOM 863 C CA . ARG A 1 109 ? -16.513 -9.433 10.295 1.00 49.88 109 ARG A CA 1
ATOM 864 C C . ARG A 1 109 ? -16.029 -9.108 11.717 1.00 49.88 109 ARG A C 1
ATOM 866 O O . ARG A 1 109 ? -15.949 -10.016 12.539 1.00 49.88 109 ARG A O 1
ATOM 873 N N . SER A 1 110 ? -15.774 -7.844 12.074 1.00 49.59 110 SER A N 1
ATOM 874 C CA . SER A 1 110 ? -15.238 -7.514 13.416 1.00 49.59 110 SER A CA 1
ATOM 875 C C . SER A 1 110 ? -16.292 -7.246 14.509 1.00 49.59 110 SER A C 1
ATOM 877 O O . SER A 1 110 ? -15.946 -7.099 15.682 1.00 49.59 110 SER A O 1
ATOM 879 N N . LYS A 1 111 ? -17.598 -7.249 14.192 1.00 48.38 111 LYS A N 1
ATOM 880 C CA . LYS A 1 111 ? -18.663 -6.993 15.191 1.00 48.38 111 LYS A CA 1
ATOM 881 C C . LYS A 1 111 ? -19.181 -8.233 15.937 1.00 48.38 111 LYS A C 1
ATOM 883 O O . LYS A 1 111 ? -20.003 -8.080 16.837 1.00 48.38 111 LYS A O 1
ATOM 888 N N . GLN A 1 112 ? -18.708 -9.442 15.626 1.00 51.47 112 GLN A N 1
ATOM 889 C CA . GLN A 1 112 ? -19.293 -10.674 16.181 1.00 51.47 112 GLN A CA 1
ATOM 890 C C . GLN A 1 112 ? -18.618 -11.195 17.468 1.00 51.47 112 GLN A C 1
ATOM 892 O O . GLN A 1 112 ? -19.163 -12.082 18.116 1.00 51.47 112 GLN A O 1
ATOM 897 N N . SER A 1 113 ? -17.497 -10.607 17.908 1.00 48.69 113 SER A N 1
ATOM 898 C CA . SER A 1 113 ? -16.725 -11.081 19.075 1.00 48.69 113 SER A CA 1
ATOM 899 C C . SER A 1 113 ? -16.763 -10.132 20.286 1.00 48.69 113 SER A C 1
ATOM 901 O O . SER A 1 113 ? -15.752 -9.911 20.944 1.00 48.69 113 SER A O 1
ATOM 903 N N . ARG A 1 114 ? -17.920 -9.525 20.582 1.00 53.91 114 ARG A N 1
ATOM 904 C CA . ARG A 1 114 ? -18.151 -8.771 21.840 1.00 53.91 114 ARG A CA 1
ATOM 905 C C . ARG A 1 114 ? -19.505 -9.076 22.498 1.00 53.91 114 ARG A C 1
ATOM 907 O O . ARG A 1 114 ? -20.051 -8.247 23.215 1.00 53.91 114 ARG A O 1
ATOM 914 N N . ARG A 1 115 ? -20.092 -10.247 22.223 1.00 55.44 115 ARG A N 1
ATOM 915 C CA . ARG A 1 115 ? -21.414 -10.647 22.751 1.00 55.44 115 ARG A CA 1
ATOM 916 C C . ARG A 1 115 ? -21.440 -12.066 23.332 1.00 55.44 115 ARG A C 1
ATOM 918 O O . ARG A 1 115 ? -22.406 -12.787 23.147 1.00 55.44 115 ARG A O 1
ATOM 925 N N . VAL A 1 116 ? -20.387 -12.456 24.038 1.00 55.88 116 VAL A N 1
ATOM 926 C CA . VAL A 1 116 ? -20.344 -13.604 24.961 1.00 55.88 116 VAL A CA 1
ATOM 927 C C . VAL A 1 116 ? -19.322 -13.191 26.033 1.00 55.88 116 VAL A C 1
ATOM 929 O O . VAL A 1 116 ? -18.217 -12.821 25.671 1.00 55.88 116 VAL A O 1
ATOM 932 N N . SER A 1 117 ? -19.578 -13.059 27.330 1.00 55.44 117 SER A N 1
ATOM 933 C CA . SER A 1 117 ? -20.665 -13.507 28.187 1.00 55.44 117 SER A CA 1
ATOM 934 C C . SER A 1 117 ? -20.662 -12.610 29.432 1.00 55.44 117 SER A C 1
ATOM 936 O O . SER A 1 117 ? -19.747 -12.707 30.237 1.00 55.44 117 SER A O 1
ATOM 938 N N . ASP A 1 118 ? -21.673 -11.758 29.604 1.00 58.44 118 ASP A N 1
ATOM 939 C CA . ASP A 1 118 ? -21.878 -10.959 30.832 1.00 58.44 118 ASP A CA 1
ATOM 940 C C . ASP A 1 118 ? -23.053 -11.516 31.659 1.00 58.44 118 ASP A C 1
ATOM 942 O O . ASP A 1 118 ? -23.866 -10.806 32.244 1.00 58.44 118 ASP A O 1
ATOM 946 N N . LYS A 1 119 ? -23.230 -12.840 31.606 1.00 56.69 119 LYS A N 1
ATOM 947 C CA . LYS A 1 119 ? -24.305 -13.552 32.301 1.00 56.69 119 LYS A CA 1
ATOM 948 C C . LYS A 1 119 ? -23.794 -14.899 32.797 1.00 56.69 119 LYS A C 1
ATOM 950 O O . LYS A 1 119 ? -24.162 -15.939 32.260 1.00 56.69 119 LYS A O 1
ATOM 955 N N . ILE A 1 120 ? -22.951 -14.872 33.824 1.00 56.88 120 ILE A N 1
ATOM 956 C CA . ILE A 1 120 ? -23.010 -15.916 34.846 1.00 56.88 120 ILE A CA 1
ATOM 957 C C . ILE A 1 120 ? -23.733 -15.276 36.034 1.00 56.88 120 ILE A C 1
ATOM 959 O O . ILE A 1 120 ? -23.304 -14.274 36.600 1.00 56.88 120 ILE A O 1
ATOM 963 N N . SER A 1 121 ? -24.940 -15.775 36.259 1.00 50.41 121 SER A N 1
ATOM 964 C CA . SER A 1 121 ? -25.894 -15.317 37.258 1.00 50.41 121 SER A CA 1
ATOM 965 C C . SER A 1 121 ? -25.523 -15.789 38.664 1.00 50.41 121 SER A C 1
ATOM 967 O O . SER A 1 121 ? -25.069 -16.918 38.799 1.00 50.41 121 SER A O 1
ATOM 969 N N . ARG A 1 122 ? -25.915 -14.957 39.640 1.00 49.53 122 ARG A N 1
ATOM 970 C CA . ARG A 1 122 ? -26.372 -15.263 41.013 1.00 49.53 122 ARG A CA 1
ATOM 971 C C . ARG A 1 122 ? -25.429 -15.962 41.990 1.00 49.53 122 ARG A C 1
ATOM 973 O O . ARG A 1 122 ? -25.080 -17.136 41.770 1.00 49.53 122 ARG A O 1
#